Protein AF-A9D8S1-F1 (afdb_monomer_lite)

Structure (mmCIF, N/CA/C/O backbone):
data_AF-A9D8S1-F1
#
_entry.id   AF-A9D8S1-F1
#
loop_
_atom_site.group_PDB
_atom_site.id
_atom_site.type_symbol
_atom_site.label_atom_id
_atom_site.label_alt_id
_atom_site.label_comp_id
_atom_site.label_asym_id
_atom_site.label_entity_id
_atom_site.label_seq_id
_atom_site.pdbx_PDB_ins_code
_atom_site.Cartn_x
_atom_site.Cartn_y
_atom_site.Cartn_z
_atom_site.occupancy
_atom_site.B_iso_or_equiv
_atom_site.auth_seq_id
_atom_site.auth_comp_id
_atom_site.auth_asym_id
_atom_site.auth_atom_id
_atom_site.pdbx_PDB_model_num
ATOM 1 N N . MET A 1 1 ? 9.905 9.016 24.270 1.00 42.62 1 MET A N 1
ATOM 2 C CA . MET A 1 1 ? 9.163 9.688 23.177 1.00 42.62 1 MET A CA 1
ATOM 3 C C . MET A 1 1 ? 7.845 8.958 22.906 1.00 42.62 1 MET A C 1
ATOM 5 O O . MET A 1 1 ? 7.748 8.172 21.973 1.00 42.62 1 MET A O 1
ATOM 9 N N . GLY A 1 2 ? 6.831 9.186 23.748 1.00 51.47 2 GLY A N 1
ATOM 10 C CA . GLY A 1 2 ? 5.463 8.665 23.582 1.00 51.47 2 GLY A CA 1
ATOM 11 C C . GLY A 1 2 ? 4.657 9.503 22.584 1.00 51.47 2 GLY A C 1
ATOM 12 O O . GLY A 1 2 ? 3.694 10.157 22.959 1.00 51.47 2 GLY A O 1
ATOM 13 N N . CYS A 1 3 ? 5.123 9.553 21.334 1.00 66.94 3 CYS A N 1
ATOM 14 C CA . CYS A 1 3 ? 4.887 10.683 20.432 1.00 66.94 3 CYS A CA 1
ATOM 15 C C . CYS A 1 3 ? 3.518 10.660 19.718 1.00 66.94 3 CYS A C 1
ATOM 17 O O . CYS A 1 3 ? 2.869 11.689 19.598 1.00 66.94 3 CYS A O 1
ATOM 19 N N . GLN A 1 4 ? 3.021 9.500 19.279 1.00 81.50 4 GLN A N 1
ATOM 20 C CA . GLN A 1 4 ? 1.887 9.466 18.337 1.00 81.50 4 GLN A CA 1
ATOM 21 C C . GLN A 1 4 ? 0.505 9.664 18.988 1.00 81.50 4 GLN A C 1
ATOM 23 O O . GLN A 1 4 ? -0.336 10.365 18.428 1.00 81.50 4 GLN A O 1
ATOM 28 N N . LYS A 1 5 ? 0.269 9.112 20.189 1.00 84.69 5 LYS A N 1
ATOM 29 C CA . LYS A 1 5 ? -1.032 9.231 20.880 1.00 84.69 5 LYS A CA 1
ATOM 30 C C . LYS A 1 5 ? -1.336 10.672 21.303 1.00 84.69 5 LYS A C 1
ATOM 32 O O . LYS A 1 5 ? -2.473 11.118 21.180 1.00 84.69 5 LYS A O 1
ATOM 37 N N . GLU A 1 6 ? -0.330 11.404 21.781 1.00 87.88 6 GLU A N 1
ATOM 38 C CA . GLU A 1 6 ? -0.494 12.818 22.141 1.00 87.88 6 GLU A CA 1
ATOM 39 C C . GLU A 1 6 ? -0.649 13.703 20.896 1.00 87.88 6 GLU A C 1
ATOM 41 O O . GLU A 1 6 ? -1.495 14.595 20.891 1.00 87.88 6 GLU A O 1
ATOM 46 N N . ILE A 1 7 ? 0.065 13.401 19.803 1.00 89.00 7 ILE A N 1
ATOM 47 C CA . ILE A 1 7 ? -0.145 14.066 18.506 1.00 89.00 7 ILE A CA 1
ATOM 48 C C . ILE A 1 7 ? -1.593 13.887 18.032 1.00 89.00 7 ILE A C 1
ATOM 50 O O . ILE A 1 7 ? -2.236 14.870 17.674 1.00 89.00 7 ILE A O 1
ATOM 54 N N . ALA A 1 8 ? -2.145 12.670 18.100 1.00 90.06 8 ALA A N 1
ATOM 55 C CA . ALA A 1 8 ? -3.538 12.416 17.726 1.00 90.06 8 ALA A CA 1
ATOM 56 C C . ALA A 1 8 ? -4.525 13.285 18.531 1.00 90.06 8 ALA A C 1
ATOM 58 O O . ALA A 1 8 ? -5.443 13.872 17.959 1.00 90.06 8 ALA A O 1
ATOM 59 N N . LYS A 1 9 ? -4.309 13.442 19.847 1.00 91.69 9 LYS A N 1
ATOM 60 C CA . LYS A 1 9 ? -5.138 14.328 20.686 1.00 91.69 9 LYS A CA 1
ATOM 61 C C . LYS A 1 9 ? -5.058 15.788 20.242 1.00 91.69 9 LYS A C 1
ATOM 63 O O . LYS A 1 9 ? -6.086 16.460 20.205 1.00 91.69 9 LYS A O 1
ATOM 68 N N . LEU A 1 10 ? -3.861 16.282 19.922 1.00 93.62 10 LEU A N 1
ATOM 69 C CA . LEU A 1 10 ? -3.663 17.662 19.469 1.00 93.62 10 LEU A CA 1
ATOM 70 C C . LEU A 1 10 ? -4.351 17.931 18.126 1.00 93.62 10 LEU A C 1
ATOM 72 O O . LEU A 1 10 ? -4.957 18.989 17.971 1.00 93.62 10 LEU A O 1
ATOM 76 N N . ILE A 1 11 ? -4.298 16.979 17.191 1.00 94.31 11 ILE A N 1
ATOM 77 C CA . ILE A 1 11 ? -4.956 17.092 15.880 1.00 94.31 11 ILE A CA 1
ATOM 78 C C . ILE A 1 11 ? -6.481 17.145 16.050 1.00 94.31 11 ILE A C 1
ATOM 80 O O . ILE A 1 11 ? -7.130 18.062 15.547 1.00 94.31 11 ILE A O 1
ATOM 84 N N . VAL A 1 12 ? -7.050 16.237 16.852 1.00 93.12 12 VAL A N 1
ATOM 85 C CA . VAL A 1 12 ? -8.498 16.223 17.122 1.00 93.12 12 VAL A CA 1
ATOM 86 C C . VAL A 1 12 ? -8.942 17.479 17.878 1.00 93.12 12 VAL A C 1
ATOM 88 O O . VAL A 1 12 ? -10.004 18.026 17.587 1.00 93.12 12 VAL A O 1
ATOM 91 N N . LYS A 1 13 ? -8.125 17.998 18.808 1.00 94.81 13 LYS A N 1
ATOM 92 C CA . LYS A 1 13 ? -8.397 19.274 19.499 1.00 94.81 13 LYS A CA 1
ATOM 93 C C . LYS A 1 13 ? -8.497 20.445 18.515 1.00 94.81 13 LYS A C 1
ATOM 95 O O . LYS A 1 13 ? -9.286 21.359 18.740 1.00 94.81 13 LYS A O 1
ATOM 100 N N . GLN A 1 14 ? -7.739 20.397 17.423 1.00 95.56 14 GLN A N 1
ATOM 101 C CA . GLN A 1 14 ? -7.804 21.363 16.323 1.00 95.56 14 GLN A CA 1
ATOM 102 C C . GLN A 1 14 ? -8.908 21.046 15.298 1.00 95.56 14 GLN A C 1
ATOM 104 O O . GLN A 1 14 ? -8.972 21.695 14.260 1.00 95.56 14 GLN A O 1
ATOM 109 N N . LYS A 1 15 ? -9.806 20.092 15.595 1.00 93.31 15 LYS A N 1
ATOM 110 C CA . LYS A 1 15 ? -10.915 19.652 14.731 1.00 93.31 15 LYS A CA 1
ATOM 111 C C . LYS A 1 15 ? -10.465 19.116 13.364 1.00 93.31 15 LYS A C 1
ATOM 113 O O . LYS A 1 15 ? -11.198 19.245 12.389 1.00 93.31 15 LYS A O 1
ATOM 118 N N . ALA A 1 16 ? -9.282 18.510 13.299 1.00 93.25 16 ALA A N 1
ATOM 119 C CA . ALA A 1 16 ? -8.768 17.855 12.101 1.00 93.25 16 ALA A CA 1
ATOM 120 C C . ALA A 1 16 ? -8.774 16.322 12.244 1.00 93.25 16 ALA A C 1
ATOM 122 O O . ALA A 1 16 ? -8.773 15.784 13.357 1.00 93.25 16 ALA A O 1
ATOM 123 N N . ASP A 1 17 ? -8.756 15.625 11.108 1.00 93.50 17 ASP A N 1
ATOM 124 C CA . ASP A 1 17 ? -8.570 14.175 11.027 1.00 93.50 17 ASP A CA 1
ATOM 125 C C . ASP A 1 17 ? -7.080 13.812 10.915 1.00 93.50 17 ASP A C 1
ATOM 127 O O . ASP A 1 17 ? -6.243 14.631 10.526 1.00 93.50 17 ASP A O 1
ATOM 131 N N . TYR A 1 18 ? -6.729 12.570 11.258 1.00 92.94 18 TYR A N 1
ATOM 132 C CA . TYR A 1 18 ? -5.354 12.079 11.176 1.00 92.94 18 TYR A CA 1
ATOM 133 C C . TYR A 1 18 ? -5.265 10.682 10.566 1.00 92.94 18 TYR A C 1
ATOM 135 O O . TYR A 1 18 ? -6.134 9.836 10.763 1.00 92.94 18 TYR A O 1
ATOM 143 N N . ILE A 1 19 ? -4.135 10.423 9.907 1.00 91.38 19 ILE A N 1
ATOM 144 C CA . ILE A 1 19 ? -3.668 9.084 9.548 1.00 91.38 19 ILE A CA 1
ATOM 145 C C . ILE A 1 19 ? -2.241 8.967 10.080 1.00 91.38 19 ILE A C 1
ATOM 147 O O . ILE A 1 19 ? -1.367 9.751 9.713 1.00 91.38 19 ILE A O 1
ATOM 151 N N . LEU A 1 20 ? -2.005 8.016 10.984 1.00 89.25 20 LEU A N 1
ATOM 152 C CA . LEU A 1 20 ? -0.710 7.830 11.638 1.00 89.25 20 LEU A CA 1
ATOM 153 C C . LEU A 1 20 ? -0.192 6.417 11.382 1.00 89.25 20 LEU A C 1
ATOM 155 O O . LEU A 1 20 ? -0.845 5.432 11.717 1.00 89.25 20 LEU A O 1
ATOM 159 N N . ALA A 1 21 ? 1.006 6.325 10.806 1.00 87.56 21 ALA A N 1
ATOM 160 C CA . ALA A 1 21 ? 1.668 5.050 10.574 1.00 87.56 21 ALA A CA 1
ATOM 161 C C . ALA A 1 21 ? 2.238 4.485 11.883 1.00 87.56 21 ALA A C 1
ATOM 163 O O . ALA A 1 21 ? 3.003 5.152 12.588 1.00 87.56 21 ALA A O 1
ATOM 164 N N . LEU A 1 22 ? 1.918 3.226 12.179 1.00 79.06 22 LEU A N 1
ATOM 165 C CA . LEU A 1 22 ? 2.486 2.497 13.308 1.00 79.06 22 LEU A CA 1
ATOM 166 C C . LEU A 1 22 ? 3.869 1.971 12.917 1.00 79.06 22 LEU A C 1
ATOM 168 O O . LEU A 1 22 ? 3.993 0.987 12.195 1.00 79.06 22 LEU A O 1
ATOM 172 N N . LYS A 1 23 ? 4.928 2.652 13.366 1.00 70.56 23 LYS A N 1
ATOM 173 C CA . LYS A 1 23 ? 6.314 2.267 13.069 1.00 70.56 23 LYS A CA 1
ATOM 174 C C . LYS A 1 23 ? 6.978 1.638 14.295 1.00 70.56 23 LYS A C 1
ATOM 176 O O . LYS A 1 23 ? 7.255 2.327 15.271 1.00 70.56 23 LYS A O 1
ATOM 181 N N . GLY A 1 24 ? 7.251 0.336 14.217 1.00 62.31 24 GLY A N 1
ATOM 182 C CA . GLY A 1 24 ? 8.396 -0.361 14.828 1.00 62.31 24 GLY A CA 1
ATOM 183 C C . GLY A 1 24 ? 8.627 -0.353 16.347 1.00 62.31 24 GLY A C 1
ATOM 184 O O . GLY A 1 24 ? 9.547 -1.035 16.771 1.00 62.31 24 GLY A O 1
ATOM 185 N N . HIS A 1 25 ? 7.859 0.351 17.183 1.00 55.97 25 HIS A N 1
ATOM 186 C CA . HIS A 1 25 ? 8.089 0.395 18.646 1.00 55.97 25 HIS A CA 1
ATOM 187 C C . HIS A 1 25 ? 6.799 0.294 19.496 1.00 55.97 25 HIS A C 1
ATOM 189 O O . HIS A 1 25 ? 6.830 0.499 20.709 1.00 55.97 25 HIS A O 1
ATOM 195 N N . HIS A 1 26 ? 5.658 -0.055 18.886 1.00 57.31 26 HIS A N 1
ATOM 196 C CA . HIS A 1 26 ? 4.358 -0.235 19.555 1.00 57.31 26 HIS A CA 1
ATOM 197 C C . HIS A 1 26 ? 3.857 -1.684 19.434 1.00 57.31 26 HIS A C 1
ATOM 199 O O . HIS A 1 26 ? 2.768 -1.925 18.918 1.00 57.31 26 HIS A O 1
ATOM 205 N N . SER A 1 27 ? 4.651 -2.642 19.923 1.00 64.25 27 SER A N 1
ATOM 206 C CA . SER A 1 27 ? 4.395 -4.085 19.760 1.00 64.25 27 SER A CA 1
ATOM 207 C C . SER A 1 27 ? 2.991 -4.520 20.200 1.00 64.25 27 SER A C 1
ATOM 209 O O . SER A 1 27 ? 2.355 -5.306 19.508 1.00 64.25 27 SER A O 1
ATOM 211 N N . GLY A 1 28 ? 2.466 -3.967 21.299 1.00 77.38 28 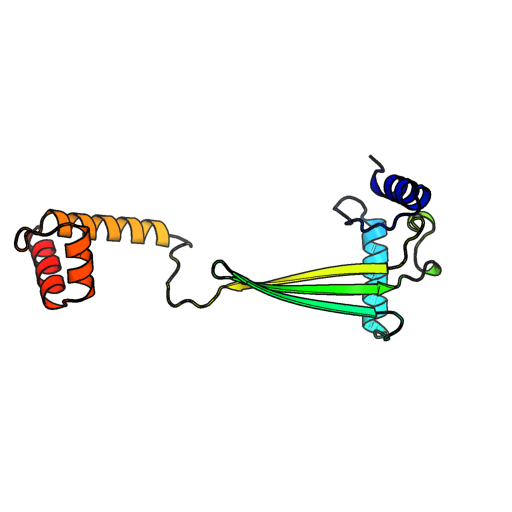GLY A N 1
ATOM 212 C CA . GLY A 1 28 ? 1.136 -4.340 21.800 1.00 77.38 28 GLY A CA 1
ATOM 213 C C . GLY A 1 28 ? -0.041 -3.809 20.968 1.00 77.38 28 GLY A C 1
ATOM 214 O O . GLY A 1 28 ? -0.942 -4.574 20.649 1.00 77.38 28 GLY A O 1
ATOM 215 N N . LEU A 1 29 ? -0.022 -2.530 20.558 1.00 82.69 29 LEU A N 1
ATOM 216 C CA . LEU A 1 29 ? -1.092 -1.969 19.713 1.00 82.69 29 LEU A CA 1
ATOM 217 C C . LEU A 1 29 ? -1.096 -2.647 18.343 1.00 82.69 29 LEU A C 1
ATOM 219 O O . LEU A 1 29 ? -2.150 -3.006 17.839 1.00 82.69 29 LEU A O 1
A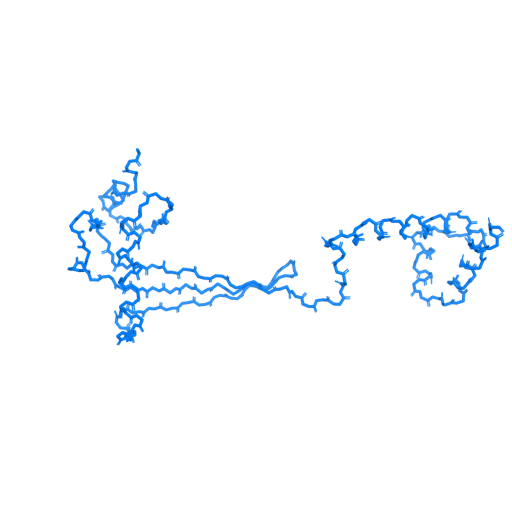TOM 223 N N . GLN A 1 30 ? 0.088 -2.828 17.755 1.00 83.62 30 GLN A N 1
ATOM 224 C CA . GLN A 1 30 ? 0.214 -3.512 16.476 1.00 83.62 30 GLN A CA 1
ATOM 225 C C . GLN A 1 30 ? -0.359 -4.932 16.557 1.00 83.62 30 GLN A C 1
ATOM 227 O O . GLN A 1 30 ? -1.179 -5.285 15.717 1.00 83.62 30 GLN A O 1
ATOM 232 N N . GLY A 1 31 ? -0.006 -5.699 17.594 1.00 86.06 31 GLY A N 1
ATOM 233 C CA . GLY A 1 31 ? -0.529 -7.051 17.787 1.00 86.06 31 GLY A CA 1
ATOM 234 C C . GLY A 1 31 ? -2.053 -7.100 17.943 1.00 86.06 31 GLY A C 1
ATOM 235 O O . GLY A 1 31 ? -2.697 -7.949 17.335 1.00 86.06 31 GLY A O 1
ATOM 236 N N . GLU A 1 32 ? -2.659 -6.174 18.694 1.00 87.88 32 GLU A N 1
ATOM 237 C CA . GLU A 1 32 ? -4.124 -6.121 18.836 1.00 87.88 32 GLU A CA 1
ATOM 238 C C . GLU A 1 32 ? -4.837 -5.768 17.524 1.00 87.88 32 GLU A C 1
ATOM 240 O O . GLU A 1 32 ? -5.878 -6.354 17.213 1.00 87.88 32 GLU A O 1
ATOM 245 N N . LEU A 1 33 ? -4.279 -4.832 16.749 1.00 88.31 33 LEU A N 1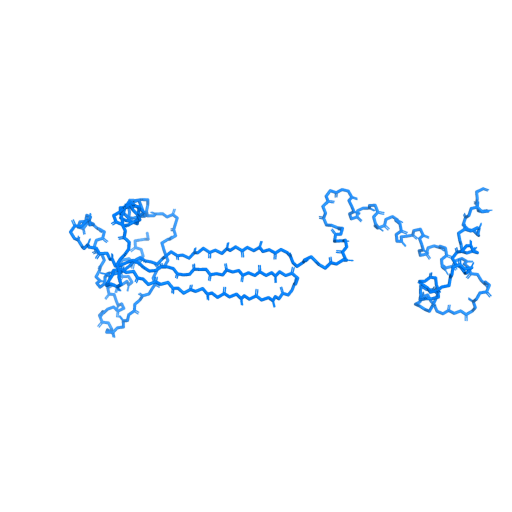
ATOM 246 C CA . LEU A 1 33 ? -4.829 -4.435 15.452 1.00 88.31 33 LEU A CA 1
ATOM 247 C C . LEU A 1 33 ? -4.644 -5.538 14.399 1.00 88.31 33 LEU A C 1
ATOM 249 O O . LEU A 1 33 ? -5.557 -5.781 13.613 1.00 88.31 33 LEU A O 1
ATOM 253 N N . GLU A 1 34 ? -3.513 -6.248 14.403 1.00 88.69 34 GLU A N 1
ATOM 254 C CA . GLU A 1 34 ? -3.302 -7.439 13.570 1.00 88.69 34 GLU A CA 1
ATOM 255 C C . GLU A 1 34 ? -4.274 -8.562 13.956 1.00 88.69 34 GLU A C 1
ATOM 257 O O . GLU A 1 34 ? -4.898 -9.169 13.086 1.00 88.69 34 GLU A O 1
ATOM 262 N N . ALA A 1 35 ? -4.482 -8.803 15.253 1.00 90.00 35 ALA A N 1
ATOM 263 C CA . ALA A 1 35 ? -5.451 -9.787 15.727 1.00 90.00 35 ALA A CA 1
ATOM 264 C C . ALA A 1 35 ? -6.890 -9.423 15.324 1.00 90.00 35 ALA A C 1
ATOM 266 O O . ALA A 1 35 ? -7.640 -10.302 14.890 1.00 90.00 35 ALA A O 1
ATOM 267 N N . TRP A 1 36 ? -7.261 -8.139 15.414 1.00 90.12 36 TRP A N 1
ATOM 268 C CA . TRP A 1 36 ? -8.544 -7.635 14.916 1.00 90.12 36 TRP A CA 1
ATOM 269 C C . TRP A 1 36 ? -8.688 -7.874 13.415 1.00 90.12 36 TRP A C 1
ATOM 271 O O . TRP A 1 36 ? -9.684 -8.438 12.973 1.00 90.12 36 TRP A O 1
ATOM 281 N N . TRP A 1 37 ? -7.660 -7.526 12.639 1.00 90.75 37 TRP A N 1
ATOM 282 C CA . TRP A 1 37 ? -7.639 -7.748 11.197 1.00 90.75 37 TRP A CA 1
ATOM 283 C C . TRP A 1 37 ? -7.867 -9.219 10.845 1.00 90.75 37 TRP A C 1
ATOM 285 O O . TRP A 1 37 ? -8.722 -9.544 10.025 1.00 90.75 37 TRP A O 1
ATOM 295 N N . HIS A 1 38 ? -7.136 -10.124 11.498 1.00 91.12 38 HIS A N 1
ATOM 296 C CA . HIS A 1 38 ? -7.289 -11.560 11.289 1.00 91.12 38 HIS A CA 1
ATOM 297 C C . HIS A 1 38 ? -8.669 -12.072 11.702 1.00 91.12 38 HIS A C 1
ATOM 299 O O . HIS A 1 38 ? -9.187 -12.986 11.066 1.00 91.12 38 HIS A O 1
ATOM 305 N N . LYS A 1 39 ? -9.274 -11.503 12.750 1.00 90.19 39 LYS A N 1
ATOM 306 C CA . LYS A 1 39 ? -10.650 -11.819 13.137 1.00 90.19 39 LYS A CA 1
ATOM 307 C C . LYS A 1 39 ? -11.633 -11.411 12.038 1.00 90.19 39 LYS A C 1
ATOM 309 O O . LYS A 1 39 ? -12.373 -12.273 11.576 1.00 90.19 39 LYS A O 1
ATOM 314 N N . CYS A 1 40 ? -11.581 -10.164 11.567 1.00 89.12 40 CYS A N 1
ATOM 315 C CA . CYS A 1 40 ? -12.432 -9.688 10.472 1.00 89.12 40 CYS A CA 1
ATOM 316 C C . CYS A 1 40 ? -12.238 -10.517 9.198 1.00 89.12 40 CYS A C 1
ATOM 318 O O . CYS A 1 40 ? -13.204 -10.875 8.538 1.00 89.12 40 CYS A O 1
ATOM 320 N N . GLN A 1 41 ? -11.000 -10.905 8.892 1.00 89.25 41 GLN A N 1
ATOM 321 C CA . GLN A 1 41 ? -10.714 -11.756 7.742 1.00 89.25 41 GLN A CA 1
ATOM 322 C C . GLN A 1 41 ? -11.341 -13.157 7.863 1.00 89.25 41 GLN A C 1
ATOM 324 O O . GLN A 1 41 ? -11.740 -13.726 6.852 1.00 89.25 41 GLN A O 1
ATOM 329 N N . ARG A 1 42 ? -11.427 -13.724 9.076 1.00 88.88 42 ARG A N 1
ATOM 330 C CA . ARG A 1 42 ? -12.073 -15.028 9.317 1.00 88.88 42 ARG A CA 1
ATOM 331 C C . ARG A 1 42 ? -13.596 -14.946 9.314 1.00 88.88 42 ARG A C 1
ATOM 333 O O . ARG A 1 42 ? -14.240 -15.851 8.803 1.00 88.88 42 ARG A O 1
ATOM 340 N N . GLU A 1 43 ? -14.150 -13.906 9.928 1.00 88.12 43 GLU A N 1
ATOM 341 C CA . GLU A 1 43 ? -15.602 -13.703 10.047 1.00 88.12 43 GLU A CA 1
ATOM 342 C C . GLU A 1 43 ? -16.226 -13.176 8.747 1.00 88.12 43 GLU A C 1
ATOM 344 O O . GLU A 1 43 ? -17.430 -13.306 8.544 1.00 88.12 43 GLU A O 1
ATOM 349 N N . GLY A 1 44 ? -15.397 -12.641 7.851 1.00 86.56 44 GLY A N 1
ATOM 350 C CA . GLY A 1 44 ? -15.814 -12.036 6.598 1.00 86.56 44 GLY A CA 1
ATOM 351 C C . GLY A 1 44 ? -15.920 -10.516 6.706 1.00 86.56 44 GLY A C 1
ATOM 352 O O . GLY A 1 44 ? -16.260 -9.943 7.745 1.00 86.56 44 GLY A O 1
ATOM 353 N N . PHE A 1 45 ? -15.618 -9.854 5.594 1.00 87.62 45 PHE A N 1
ATOM 354 C CA . PHE A 1 45 ? -15.793 -8.416 5.447 1.00 87.62 45 PHE A CA 1
ATOM 355 C C . PHE A 1 45 ? -17.224 -8.100 5.002 1.00 87.62 45 PHE A C 1
ATOM 357 O O . PHE A 1 45 ? -17.800 -8.816 4.182 1.00 87.62 45 PHE A O 1
ATOM 364 N N . THR A 1 46 ? -17.793 -7.024 5.538 1.00 85.88 46 THR A N 1
ATOM 365 C CA . THR A 1 46 ? -19.101 -6.485 5.150 1.00 85.88 46 THR A CA 1
ATOM 366 C C . THR A 1 46 ? -18.917 -5.093 4.553 1.00 85.88 46 THR A C 1
ATOM 368 O O . THR A 1 46 ? -17.947 -4.405 4.868 1.00 85.88 46 THR A O 1
ATOM 371 N N . ALA A 1 47 ? -19.860 -4.648 3.718 1.00 82.94 47 ALA A N 1
ATOM 372 C CA . ALA A 1 47 ? -19.808 -3.313 3.109 1.00 82.94 47 ALA A CA 1
ATOM 373 C C . ALA A 1 47 ? -19.756 -2.175 4.150 1.00 82.94 47 ALA A C 1
ATOM 375 O O . ALA A 1 47 ? -19.220 -1.107 3.878 1.00 82.94 47 ALA A O 1
ATOM 376 N N . ASP A 1 48 ? -20.265 -2.422 5.359 1.00 85.12 48 ASP A N 1
ATOM 377 C CA . ASP A 1 48 ? -20.267 -1.439 6.443 1.00 85.12 48 ASP A CA 1
ATOM 378 C C . ASP A 1 48 ? -18.954 -1.408 7.239 1.00 85.12 48 ASP A C 1
ATOM 380 O O . ASP A 1 48 ? -18.714 -0.458 7.982 1.00 85.12 48 ASP A O 1
ATOM 384 N N . ASN A 1 49 ? -18.117 -2.450 7.145 1.00 87.88 49 ASN A N 1
ATOM 385 C CA . ASN A 1 49 ? -16.919 -2.597 7.977 1.00 87.88 49 ASN A CA 1
ATOM 386 C C . ASN A 1 49 ? -15.599 -2.553 7.198 1.00 87.88 49 ASN A C 1
ATOM 388 O O . ASN A 1 49 ? -14.547 -2.413 7.831 1.00 87.88 49 ASN A O 1
ATOM 392 N N . PHE A 1 50 ? -15.649 -2.651 5.869 1.00 93.19 50 PHE A N 1
ATOM 393 C CA . PHE A 1 50 ? -14.486 -2.811 5.011 1.00 93.19 50 PHE A CA 1
ATOM 394 C C . PHE A 1 50 ? -14.592 -1.971 3.743 1.00 93.19 50 PHE A C 1
ATOM 396 O O . PHE A 1 50 ? -15.659 -1.868 3.146 1.00 93.19 50 PHE A O 1
ATOM 403 N N . ASP A 1 51 ? -13.459 -1.422 3.319 1.00 94.12 51 ASP A N 1
ATOM 404 C CA . ASP A 1 51 ? -13.314 -0.764 2.024 1.00 94.12 51 ASP A CA 1
ATOM 405 C C . ASP A 1 51 ? -11.940 -1.093 1.431 1.00 94.12 51 ASP A C 1
ATOM 407 O O . ASP A 1 51 ? -10.968 -1.301 2.168 1.00 94.12 51 ASP A O 1
ATOM 411 N N . GLU A 1 52 ? -11.835 -1.142 0.106 1.00 94.31 52 GLU A N 1
ATOM 412 C CA . GLU A 1 52 ? -10.561 -1.363 -0.566 1.00 94.31 52 GLU A CA 1
ATOM 413 C C . GLU A 1 52 ? -10.382 -0.521 -1.823 1.00 94.31 52 GLU A C 1
ATOM 415 O O . GLU A 1 52 ? -11.293 -0.287 -2.612 1.00 94.31 52 GLU A O 1
ATOM 420 N N . HIS A 1 53 ? -9.140 -0.100 -2.034 1.00 94.75 53 HIS A N 1
ATOM 421 C CA . HIS A 1 53 ? -8.738 0.646 -3.207 1.00 94.75 53 HIS A CA 1
ATOM 422 C C . HIS A 1 53 ? -7.420 0.109 -3.753 1.00 94.75 53 HIS A C 1
ATOM 424 O O . HIS A 1 53 ? -6.437 -0.039 -3.023 1.00 94.75 53 HIS A O 1
ATOM 430 N N . THR A 1 54 ? -7.386 -0.147 -5.058 1.00 94.00 54 THR A N 1
ATOM 431 C CA . THR A 1 54 ? -6.195 -0.638 -5.752 1.00 94.00 54 THR A CA 1
ATOM 432 C C . THR A 1 54 ? -5.747 0.370 -6.796 1.00 94.00 54 THR A C 1
ATOM 434 O O . THR A 1 54 ? -6.530 0.796 -7.640 1.00 94.00 54 THR A O 1
ATOM 437 N N . THR A 1 55 ? -4.462 0.712 -6.764 1.00 93.12 55 THR A N 1
ATOM 438 C CA . THR A 1 55 ? -3.808 1.535 -7.785 1.00 93.12 55 THR A CA 1
ATOM 439 C C . THR A 1 55 ? -2.719 0.730 -8.475 1.00 93.12 55 THR A C 1
ATOM 441 O O . THR A 1 55 ? -1.990 -0.024 -7.829 1.00 93.12 55 THR A O 1
ATOM 444 N N . ILE A 1 56 ? -2.613 0.888 -9.792 1.00 90.06 56 ILE A N 1
ATOM 445 C CA . ILE A 1 56 ? -1.587 0.247 -10.613 1.00 90.06 56 ILE A CA 1
ATOM 446 C C . ILE A 1 56 ? -0.802 1.359 -11.300 1.00 90.06 56 ILE A C 1
ATOM 448 O O . ILE A 1 56 ? -1.358 2.120 -12.089 1.00 90.06 56 ILE A O 1
ATOM 452 N N . ASP A 1 57 ? 0.486 1.452 -10.990 1.00 87.62 57 ASP A N 1
ATOM 453 C CA . ASP A 1 57 ? 1.416 2.400 -11.599 1.00 87.62 57 ASP A CA 1
ATOM 454 C C . ASP A 1 57 ? 2.449 1.632 -12.429 1.00 87.62 57 ASP A C 1
ATOM 456 O O . ASP A 1 57 ? 2.957 0.583 -12.025 1.00 87.62 57 ASP A O 1
ATOM 460 N N . SER A 1 58 ? 2.767 2.141 -13.616 1.00 82.50 58 SER A N 1
ATOM 461 C CA . SER A 1 58 ? 3.762 1.549 -14.498 1.00 82.50 58 SER A CA 1
ATOM 462 C C . SER A 1 58 ? 4.794 2.607 -14.896 1.00 82.50 58 SER A C 1
ATOM 464 O O . SER A 1 58 ? 4.515 3.530 -15.656 1.00 82.50 58 SER A O 1
ATOM 466 N N . GLY A 1 59 ? 6.036 2.438 -14.445 1.00 78.19 59 GLY A N 1
ATOM 467 C CA . GLY A 1 59 ? 7.094 3.430 -14.640 1.00 78.19 59 GLY A CA 1
ATOM 468 C C . GLY A 1 59 ? 8.485 2.855 -14.391 1.00 78.19 59 GLY A C 1
ATOM 469 O O . GLY A 1 59 ? 8.647 1.881 -13.662 1.00 78.19 59 GLY A O 1
ATOM 470 N N . HIS A 1 60 ? 9.511 3.423 -15.035 1.00 76.38 60 HIS A N 1
ATOM 471 C CA . HIS A 1 60 ? 10.928 3.085 -14.797 1.00 76.38 60 HIS A CA 1
ATOM 472 C C . HIS A 1 60 ? 11.289 1.581 -14.917 1.00 76.38 60 HIS A C 1
ATOM 474 O O . HIS A 1 60 ? 12.243 1.089 -14.306 1.00 76.38 60 HIS A O 1
ATOM 480 N N . GLY A 1 61 ? 10.542 0.826 -15.728 1.00 70.62 61 GLY A N 1
ATOM 481 C CA . GLY A 1 61 ? 10.731 -0.620 -15.891 1.00 70.62 61 GLY A CA 1
ATOM 482 C C . GLY A 1 61 ? 10.134 -1.469 -14.764 1.00 70.62 61 GLY A C 1
ATOM 483 O O . GLY A 1 61 ? 10.529 -2.619 -14.612 1.00 70.62 61 GLY A O 1
ATOM 484 N N . ARG A 1 62 ? 9.211 -0.924 -13.968 1.00 80.75 62 ARG A N 1
ATOM 485 C CA . ARG A 1 62 ? 8.455 -1.644 -12.935 1.00 80.75 62 ARG A CA 1
ATOM 486 C C . ARG A 1 62 ? 6.954 -1.417 -13.138 1.00 80.75 62 ARG A C 1
ATOM 488 O O . ARG A 1 62 ? 6.549 -0.404 -13.712 1.00 80.75 62 ARG A O 1
ATOM 495 N N . ILE A 1 63 ? 6.156 -2.385 -12.710 1.00 85.56 63 ILE A N 1
ATOM 496 C CA . ILE A 1 63 ? 4.710 -2.288 -12.520 1.00 85.56 63 ILE A CA 1
ATOM 497 C C . ILE A 1 63 ? 4.490 -2.480 -11.024 1.00 85.56 63 ILE A C 1
ATOM 499 O O . ILE A 1 63 ? 4.863 -3.518 -10.479 1.00 85.56 63 ILE A O 1
ATOM 503 N N . GLU A 1 64 ? 3.951 -1.469 -10.360 1.00 89.50 64 GLU A N 1
ATOM 504 C CA . GLU A 1 64 ? 3.634 -1.505 -8.939 1.00 89.50 64 GLU A CA 1
ATOM 505 C C . GLU A 1 64 ? 2.118 -1.512 -8.761 1.00 89.50 64 GLU A C 1
ATOM 507 O O . GLU A 1 64 ? 1.426 -0.618 -9.240 1.00 89.50 64 GLU A O 1
ATOM 512 N N . THR A 1 65 ? 1.612 -2.522 -8.060 1.00 92.19 65 THR A N 1
ATOM 513 C CA . THR A 1 65 ? 0.211 -2.609 -7.645 1.00 92.19 65 THR A CA 1
ATOM 514 C C . THR A 1 65 ? 0.144 -2.322 -6.152 1.00 92.19 65 THR A C 1
ATOM 516 O O . THR A 1 65 ? 0.606 -3.132 -5.348 1.00 92.19 65 THR A O 1
ATOM 519 N N . ARG A 1 66 ? -0.410 -1.168 -5.766 1.00 94.25 66 ARG A N 1
ATOM 520 C CA . ARG A 1 66 ? -0.643 -0.813 -4.359 1.00 94.25 66 ARG A CA 1
ATOM 521 C C . ARG A 1 66 ? -2.100 -1.059 -4.013 1.00 94.25 66 ARG A C 1
ATOM 523 O O . ARG A 1 66 ? -2.987 -0.454 -4.612 1.00 94.25 66 ARG A O 1
ATOM 530 N N . ARG A 1 67 ? -2.331 -1.921 -3.028 1.00 94.75 67 ARG A N 1
ATOM 531 C CA . ARG A 1 67 ? -3.649 -2.220 -2.464 1.00 94.75 67 ARG A CA 1
ATOM 532 C C . ARG A 1 67 ? -3.743 -1.587 -1.083 1.00 94.75 67 ARG A C 1
ATOM 534 O O . ARG A 1 67 ? -2.927 -1.887 -0.212 1.00 94.75 67 ARG A O 1
ATOM 541 N N . CYS A 1 68 ? -4.715 -0.705 -0.909 1.00 94.81 68 CYS A N 1
ATOM 542 C CA . CYS A 1 68 ? -5.065 -0.062 0.347 1.00 94.81 68 CYS A CA 1
ATOM 543 C C . CYS A 1 68 ? -6.380 -0.667 0.825 1.00 94.81 68 CYS A C 1
ATOM 545 O O . CYS A 1 68 ? -7.387 -0.556 0.137 1.00 94.81 68 CYS A O 1
ATOM 547 N N . GLN A 1 69 ? -6.370 -1.305 1.987 1.00 94.38 69 GLN A N 1
ATOM 548 C CA . GLN A 1 69 ? -7.541 -1.953 2.562 1.00 94.38 69 GLN A CA 1
ATOM 549 C C . GLN A 1 69 ? -7.827 -1.335 3.926 1.00 94.38 69 GLN A C 1
ATOM 551 O O . GLN A 1 69 ? -6.922 -1.215 4.754 1.00 94.38 69 GLN A O 1
ATOM 556 N N . GLN A 1 70 ? -9.070 -0.945 4.167 1.00 94.62 70 GLN A N 1
ATOM 557 C CA . GLN A 1 70 ? -9.530 -0.338 5.406 1.00 94.62 70 GLN A CA 1
ATOM 558 C C . GLN A 1 70 ? -10.473 -1.291 6.134 1.00 94.62 70 GLN A C 1
ATOM 560 O O . GLN A 1 70 ? -11.376 -1.851 5.529 1.00 94.62 70 GLN A O 1
ATOM 565 N N . VAL A 1 71 ? -10.307 -1.412 7.451 1.00 94.00 71 VAL A N 1
ATOM 566 C CA . VAL A 1 71 ? -11.236 -2.131 8.334 1.00 94.00 71 VAL A CA 1
ATOM 567 C C . VAL A 1 71 ? -11.625 -1.228 9.499 1.00 94.00 71 VAL A C 1
ATOM 569 O O . VAL A 1 71 ? -10.750 -0.681 10.178 1.00 94.00 71 VAL A O 1
ATOM 572 N N . LEU A 1 72 ? -12.924 -1.068 9.758 1.00 92.06 72 LEU A N 1
ATOM 573 C CA . LEU A 1 72 ? -13.412 -0.372 10.950 1.00 92.06 72 LEU A CA 1
ATOM 574 C C . LEU A 1 72 ? -13.025 -1.136 12.218 1.00 92.06 72 LEU A C 1
ATOM 576 O O . LEU A 1 72 ? -13.092 -2.363 12.283 1.00 92.06 72 LEU A O 1
ATOM 580 N N . VAL A 1 73 ? -12.625 -0.400 13.250 1.00 89.19 73 VAL A N 1
ATOM 581 C CA . VAL A 1 73 ? -12.209 -0.983 14.525 1.00 89.19 73 VAL A CA 1
ATOM 582 C C . VAL A 1 73 ? -13.337 -0.899 15.531 1.00 89.19 73 VAL A C 1
ATOM 584 O O . VAL A 1 73 ? -13.849 0.183 15.824 1.00 89.19 73 VAL A O 1
ATOM 587 N N . ASN A 1 74 ? -13.659 -2.033 16.146 1.00 84.81 74 ASN A N 1
ATOM 588 C CA . ASN A 1 74 ? -14.491 -2.022 17.334 1.00 84.81 74 ASN A CA 1
ATOM 589 C C . ASN A 1 74 ? -13.656 -1.609 18.557 1.00 84.81 74 ASN A C 1
ATOM 591 O O . ASN A 1 74 ? -12.717 -2.300 18.951 1.00 84.81 74 ASN A O 1
ATOM 595 N N . LYS A 1 75 ? -14.021 -0.494 19.199 1.00 79.88 75 LYS A N 1
ATOM 596 C CA . LYS A 1 75 ? -13.339 0.001 20.405 1.00 79.88 75 LYS A CA 1
ATOM 597 C C . LYS A 1 75 ? -13.375 -0.991 21.568 1.00 79.88 75 LYS A C 1
ATOM 599 O O . LYS A 1 75 ? -12.441 -0.983 22.359 1.00 79.88 75 LYS A O 1
ATOM 604 N N . SER A 1 76 ? -14.395 -1.850 21.657 1.00 84.94 76 SER A N 1
ATOM 605 C CA . SER A 1 76 ? -14.491 -2.864 22.716 1.00 84.94 76 SER A CA 1
ATOM 606 C C . SER A 1 76 ? -13.456 -3.983 22.575 1.00 84.94 76 SER A C 1
ATOM 608 O O . SER A 1 76 ? -13.221 -4.709 23.533 1.00 84.94 76 SER A O 1
ATOM 610 N N . TRP A 1 77 ? -12.857 -4.144 21.390 1.00 85.50 77 TRP A N 1
ATOM 611 C CA . TRP A 1 77 ? -11.783 -5.108 21.154 1.00 85.50 77 TRP A CA 1
ATOM 612 C C . TRP A 1 77 ? -10.437 -4.613 21.681 1.00 85.50 77 TRP A C 1
ATOM 614 O O . TRP A 1 77 ? -9.636 -5.400 22.176 1.00 85.50 77 TRP A O 1
ATOM 624 N N . LEU A 1 78 ? -10.187 -3.307 21.564 1.00 84.81 78 LEU A N 1
ATOM 625 C CA . LEU A 1 78 ? -8.916 -2.716 21.956 1.00 84.81 78 LEU A CA 1
ATOM 626 C C . LEU A 1 78 ? -8.850 -2.495 23.459 1.00 84.81 78 LEU A C 1
ATOM 628 O O . LEU A 1 78 ? -9.764 -1.921 24.060 1.00 84.81 78 LEU A O 1
ATOM 632 N N . ASN A 1 79 ? -7.705 -2.827 24.049 1.00 84.31 79 ASN A N 1
ATOM 633 C CA . ASN A 1 79 ? -7.424 -2.464 25.429 1.00 84.31 79 ASN A CA 1
ATOM 634 C C . ASN A 1 79 ? -7.504 -0.932 25.598 1.00 84.31 79 ASN A C 1
ATOM 636 O O . ASN A 1 79 ? -7.064 -0.170 24.733 1.00 84.31 79 ASN A O 1
ATOM 640 N N . ASN A 1 80 ? -8.011 -0.451 26.738 1.00 81.44 80 ASN A N 1
ATOM 641 C CA . ASN A 1 80 ? -8.147 0.981 27.045 1.00 81.44 80 ASN A CA 1
ATOM 642 C C . ASN A 1 80 ? -6.840 1.772 26.841 1.00 81.44 80 ASN A C 1
ATOM 644 O O . ASN A 1 80 ? -6.855 2.947 26.462 1.00 81.44 80 ASN A O 1
ATOM 648 N N . LYS A 1 81 ? -5.680 1.129 27.025 1.00 81.31 81 LYS A N 1
ATOM 649 C CA . LYS A 1 81 ? -4.365 1.730 26.740 1.00 81.31 81 LYS A CA 1
ATOM 650 C C . LYS A 1 81 ? -4.212 2.169 25.273 1.00 81.31 81 LYS A C 1
ATOM 652 O O . LYS A 1 81 ? -3.553 3.179 24.995 1.00 81.31 81 LYS A O 1
ATOM 657 N N . TYR A 1 82 ? -4.839 1.443 24.357 1.00 82.75 82 TYR A N 1
ATOM 658 C CA . TYR A 1 82 ? -4.690 1.517 22.904 1.00 82.75 82 TYR A CA 1
ATOM 659 C C . TYR A 1 82 ? -5.824 2.252 22.189 1.00 82.75 82 TYR A C 1
ATOM 661 O O . TYR A 1 82 ? -5.689 2.581 21.014 1.00 82.75 82 TYR A O 1
ATOM 669 N N . GLN A 1 83 ? -6.886 2.619 22.903 1.00 84.75 83 GLN A N 1
ATOM 670 C CA . GLN A 1 83 ? -7.951 3.468 22.377 1.00 84.75 83 GLN A CA 1
ATOM 671 C C . GLN A 1 83 ? -7.449 4.910 22.207 1.00 84.75 83 GLN A C 1
ATOM 673 O O . GLN A 1 83 ? -7.424 5.715 23.143 1.00 84.75 83 GLN A O 1
ATOM 678 N N . TRP A 1 84 ? -6.963 5.234 21.009 1.00 87.44 84 TRP A N 1
ATOM 679 C CA . TRP A 1 84 ? -6.580 6.602 20.664 1.00 87.44 84 TRP A CA 1
ATOM 680 C C . TRP A 1 84 ? -7.833 7.448 20.439 1.00 87.44 84 TRP A C 1
ATOM 682 O O . TRP A 1 84 ? -8.867 6.959 19.975 1.00 87.44 84 TRP A O 1
ATOM 692 N N . VAL A 1 85 ? -7.746 8.735 20.775 1.00 87.94 85 VAL A N 1
ATOM 693 C CA . VAL A 1 85 ? -8.861 9.666 20.577 1.00 87.94 85 VAL A CA 1
ATOM 694 C C . VAL A 1 85 ? -9.170 9.740 19.085 1.00 87.94 85 VAL A C 1
ATOM 696 O O . VAL A 1 85 ? -8.274 9.969 18.278 1.00 87.94 85 VAL A O 1
ATOM 699 N N . GLY A 1 86 ? -10.428 9.503 18.716 1.00 88.00 86 GLY A N 1
ATOM 700 C CA . GLY A 1 86 ? -10.864 9.536 17.319 1.00 88.00 86 GLY A CA 1
ATOM 701 C C . GLY A 1 86 ? -10.417 8.349 16.458 1.00 88.00 86 GLY A C 1
ATOM 702 O O . GLY A 1 86 ? -10.603 8.415 15.249 1.00 88.00 86 GLY A O 1
ATOM 703 N N . LEU A 1 87 ? -9.866 7.270 17.033 1.00 89.69 87 LEU A N 1
ATOM 704 C CA . LEU A 1 87 ? -9.546 6.061 16.266 1.00 89.69 87 LEU A CA 1
ATOM 705 C C . LEU A 1 87 ? -10.830 5.425 15.711 1.00 89.69 87 LEU A C 1
ATOM 707 O O . LEU A 1 87 ? -11.745 5.110 16.478 1.00 89.69 87 LEU A O 1
ATOM 711 N N . LYS A 1 88 ? -10.877 5.253 14.386 1.00 90.69 88 LYS A N 1
ATOM 712 C CA . LYS A 1 88 ? -12.033 4.713 13.648 1.00 90.69 88 LYS A CA 1
ATOM 713 C C . LYS A 1 88 ? -11.713 3.407 12.924 1.00 90.69 88 LYS A C 1
ATOM 715 O O . LYS A 1 88 ? -12.519 2.483 12.955 1.00 90.69 88 LYS A O 1
ATOM 720 N N . SER A 1 89 ? -10.554 3.326 12.277 1.00 92.38 89 SER A N 1
ATOM 721 C CA . SER A 1 89 ? -10.209 2.222 11.382 1.00 92.38 89 SER A CA 1
ATOM 722 C C . SER A 1 89 ? -8.712 1.911 11.378 1.00 92.38 89 SER A C 1
ATOM 724 O O . SER A 1 89 ? -7.890 2.707 11.838 1.00 92.38 89 SER A O 1
ATOM 726 N N . ILE A 1 90 ? -8.372 0.732 10.860 1.00 92.12 90 ILE A N 1
ATOM 727 C CA . ILE A 1 90 ? -7.014 0.326 10.487 1.00 92.12 90 ILE A CA 1
ATOM 728 C C . ILE A 1 90 ? -6.933 0.331 8.971 1.00 92.12 90 ILE A C 1
ATOM 730 O O . ILE A 1 90 ? -7.849 -0.148 8.305 1.00 92.12 90 ILE A O 1
ATOM 734 N N . ILE A 1 91 ? -5.812 0.815 8.441 1.00 92.88 91 ILE A N 1
ATOM 735 C CA . ILE A 1 91 ? -5.501 0.744 7.016 1.00 92.88 91 ILE A CA 1
ATOM 736 C C . ILE A 1 91 ? -4.278 -0.151 6.836 1.00 92.88 91 ILE A C 1
ATOM 738 O O . ILE A 1 91 ? -3.220 0.104 7.417 1.00 92.88 91 ILE A O 1
ATOM 742 N N . LYS A 1 92 ? -4.419 -1.188 6.014 1.00 91.56 92 LYS A N 1
ATOM 743 C CA . LYS A 1 92 ? -3.327 -2.047 5.566 1.00 91.56 92 LYS A CA 1
ATOM 744 C C . LYS A 1 92 ? -2.981 -1.691 4.128 1.00 91.56 92 LYS A C 1
ATOM 746 O O . LYS A 1 92 ? -3.845 -1.692 3.258 1.00 91.56 92 LYS A O 1
ATOM 751 N N . VAL A 1 93 ? -1.706 -1.403 3.885 1.00 91.56 93 VAL A N 1
ATOM 752 C CA . VAL A 1 93 ? -1.188 -1.125 2.543 1.00 91.56 93 VAL A CA 1
ATOM 753 C C . VAL A 1 93 ? -0.235 -2.242 2.148 1.00 91.56 93 VAL A C 1
ATOM 755 O O . VAL A 1 93 ? 0.754 -2.487 2.838 1.00 91.56 93 VAL A O 1
ATOM 758 N N . THR A 1 94 ? -0.524 -2.918 1.040 1.00 91.00 94 THR A N 1
ATOM 759 C CA . THR A 1 94 ? 0.361 -3.920 0.432 1.00 91.00 94 THR A CA 1
ATOM 760 C C . THR A 1 94 ? 0.781 -3.454 -0.953 1.00 91.00 94 THR A C 1
ATOM 762 O O . THR A 1 94 ? -0.053 -2.969 -1.715 1.00 91.00 94 THR A O 1
ATOM 765 N N . SER A 1 95 ? 2.065 -3.599 -1.279 1.00 90.69 95 SER A N 1
ATOM 766 C CA . SER A 1 95 ? 2.615 -3.252 -2.590 1.00 90.69 95 SER A CA 1
ATOM 767 C C . SER A 1 95 ? 3.249 -4.488 -3.218 1.00 90.69 95 SER A C 1
ATOM 769 O O . SER A 1 95 ? 4.151 -5.083 -2.625 1.00 90.69 95 SER A O 1
ATOM 771 N N . ASP A 1 96 ? 2.774 -4.852 -4.407 1.00 89.06 96 ASP A N 1
ATOM 772 C CA . ASP A 1 96 ? 3.357 -5.896 -5.245 1.00 89.06 96 ASP A CA 1
ATOM 773 C C . ASP A 1 96 ? 4.082 -5.243 -6.418 1.00 89.06 96 ASP A C 1
ATOM 775 O O . ASP A 1 96 ? 3.503 -4.447 -7.163 1.00 89.06 96 ASP A O 1
ATOM 779 N N . VAL A 1 97 ? 5.365 -5.569 -6.587 1.00 86.50 97 VAL A N 1
ATOM 780 C CA . VAL A 1 97 ? 6.206 -4.961 -7.620 1.00 86.50 97 VAL A CA 1
ATOM 781 C C . VAL A 1 97 ? 6.707 -6.015 -8.593 1.00 86.50 97 VAL A C 1
ATOM 783 O O . VAL A 1 97 ? 7.526 -6.863 -8.242 1.00 86.50 97 VAL A O 1
ATOM 786 N N . HIS A 1 98 ? 6.283 -5.891 -9.845 1.00 82.12 98 HIS A N 1
ATOM 787 C CA . HIS A 1 98 ? 6.754 -6.701 -10.960 1.00 82.12 98 HIS A CA 1
ATOM 788 C C . HIS A 1 98 ? 7.734 -5.891 -11.814 1.00 82.12 98 HIS A C 1
ATOM 790 O O . HIS A 1 98 ? 7.547 -4.696 -12.045 1.00 82.12 98 HIS A O 1
ATOM 796 N N . GLU A 1 99 ? 8.814 -6.513 -12.284 1.00 77.31 99 GLU A N 1
ATOM 797 C CA . GLU A 1 99 ? 9.687 -5.885 -13.279 1.00 77.31 99 GLU A CA 1
ATOM 798 C C . GLU A 1 99 ? 9.014 -5.996 -14.653 1.00 77.31 99 GLU A C 1
ATOM 800 O O . GLU A 1 99 ? 8.475 -7.050 -14.993 1.00 77.31 99 GLU A O 1
ATOM 805 N N . LYS A 1 100 ? 9.012 -4.915 -15.444 1.00 69.62 100 LYS A N 1
ATOM 806 C CA . LYS A 1 100 ? 8.558 -4.996 -16.836 1.00 69.62 100 LYS A CA 1
ATOM 807 C C . LYS A 1 100 ? 9.502 -5.969 -17.544 1.00 69.62 100 LYS A C 1
ATOM 809 O O . LYS A 1 100 ? 10.709 -5.725 -17.569 1.00 69.62 100 LYS A O 1
ATOM 814 N N . THR A 1 101 ? 8.973 -7.051 -18.109 1.00 55.22 101 THR A N 1
ATOM 815 C CA . THR A 1 101 ? 9.694 -7.942 -19.027 1.00 55.22 101 THR A CA 1
ATOM 816 C C . THR A 1 101 ? 9.965 -7.182 -20.322 1.00 55.22 101 THR A C 1
ATOM 818 O O . THR A 1 101 ? 9.331 -7.379 -21.350 1.00 55.22 101 THR A O 1
ATOM 821 N N . THR A 1 102 ? 10.891 -6.232 -20.264 1.00 47.50 102 THR A N 1
ATOM 822 C CA . THR A 1 102 ? 11.530 -5.687 -21.452 1.00 47.50 102 THR A CA 1
ATOM 823 C C . THR A 1 102 ? 12.621 -6.676 -21.836 1.00 47.50 102 THR A C 1
ATOM 825 O O . THR A 1 102 ? 13.391 -7.106 -20.977 1.00 47.50 102 THR A O 1
ATOM 828 N N . THR A 1 103 ? 12.708 -7.021 -23.118 1.00 45.94 103 THR A N 1
ATOM 829 C CA . THR A 1 103 ? 13.762 -7.829 -23.755 1.00 45.94 103 THR A CA 1
ATOM 830 C C . THR A 1 103 ? 15.135 -7.138 -23.715 1.00 45.94 103 THR A C 1
ATOM 832 O O . THR A 1 103 ? 15.907 -7.186 -24.661 1.00 45.94 103 THR A O 1
ATOM 835 N N . GLU A 1 104 ? 15.456 -6.449 -22.627 1.00 48.00 104 GLU A N 1
ATOM 836 C CA . GLU A 1 104 ? 16.781 -5.948 -22.324 1.00 48.00 104 GLU A CA 1
ATOM 837 C C . GLU A 1 104 ? 17.255 -6.697 -21.089 1.00 48.00 104 GLU A C 1
ATOM 839 O O . GLU A 1 104 ? 16.873 -6.410 -19.953 1.00 48.00 104 GLU A O 1
ATOM 844 N N . SER A 1 105 ? 18.086 -7.705 -21.329 1.00 50.88 105 SER A N 1
ATOM 845 C CA . SER A 1 105 ? 18.804 -8.452 -20.307 1.00 50.88 105 SER A CA 1
ATOM 846 C C . SER A 1 105 ? 19.586 -7.484 -19.414 1.00 50.88 105 SER A C 1
ATOM 848 O O . SER A 1 105 ? 20.692 -7.053 -19.741 1.00 50.88 105 SER A O 1
ATOM 850 N N . ARG A 1 106 ? 18.995 -7.104 -18.277 1.00 58.69 106 ARG A N 1
ATOM 851 C CA . ARG A 1 106 ? 19.617 -6.242 -17.271 1.00 58.69 106 ARG A CA 1
ATOM 852 C C . ARG A 1 106 ? 20.722 -7.018 -16.571 1.00 58.69 106 ARG A C 1
ATOM 854 O O . ARG A 1 106 ? 20.491 -7.808 -15.658 1.00 58.69 106 ARG A O 1
ATOM 861 N N . ILE A 1 107 ? 21.955 -6.752 -16.973 1.00 64.25 107 ILE A N 1
ATOM 862 C CA . ILE A 1 107 ? 23.150 -7.343 -16.379 1.00 64.25 107 ILE A CA 1
ATOM 863 C C . ILE A 1 107 ? 23.439 -6.639 -15.040 1.00 64.25 107 ILE A C 1
ATOM 865 O O . ILE A 1 107 ? 24.247 -5.718 -14.969 1.00 64.25 107 ILE A O 1
ATOM 869 N N . ARG A 1 108 ? 22.718 -7.016 -13.973 1.00 61.00 108 ARG A N 1
ATOM 870 C CA . ARG A 1 108 ? 22.822 -6.377 -12.639 1.00 61.00 108 ARG A CA 1
ATOM 871 C C . ARG A 1 108 ? 23.115 -7.333 -11.481 1.00 61.00 108 ARG A C 1
ATOM 873 O O . ARG A 1 108 ? 23.273 -6.875 -10.356 1.00 61.00 108 ARG A O 1
ATOM 880 N N . LYS A 1 109 ? 23.183 -8.643 -11.728 1.00 67.31 109 LYS A N 1
ATOM 881 C CA . LYS A 1 109 ? 23.391 -9.659 -10.683 1.00 67.31 109 LYS A CA 1
ATOM 882 C C . LYS A 1 109 ? 24.674 -10.459 -10.914 1.00 67.31 109 LYS A C 1
ATOM 884 O O . LYS A 1 109 ? 25.081 -10.692 -12.054 1.00 67.31 109 LYS A O 1
ATOM 889 N N . GLY A 1 110 ? 25.292 -10.893 -9.815 1.00 74.31 110 GLY A N 1
ATOM 890 C CA . GLY A 1 110 ? 26.479 -11.752 -9.820 1.00 74.31 110 GLY A CA 1
ATOM 891 C C . GLY A 1 110 ? 27.668 -11.142 -10.569 1.00 74.31 110 GLY A C 1
ATOM 892 O O . GLY A 1 110 ? 27.925 -9.945 -10.487 1.00 74.31 110 GLY A O 1
ATOM 893 N N . ARG A 1 111 ? 28.390 -11.969 -11.337 1.00 73.19 111 ARG A N 1
ATOM 894 C CA . ARG A 1 111 ? 29.548 -11.541 -12.151 1.00 73.19 111 ARG A CA 1
ATOM 895 C C . ARG A 1 111 ? 29.167 -10.860 -13.470 1.00 73.19 111 ARG A C 1
ATOM 897 O O . ARG A 1 111 ? 30.056 -10.448 -14.212 1.00 73.19 111 ARG A O 1
ATOM 904 N N . GLY A 1 112 ? 27.872 -10.715 -13.758 1.00 78.62 112 GLY A N 1
ATOM 905 C CA . GLY A 1 112 ? 27.376 -10.113 -14.993 1.00 78.62 112 GLY A CA 1
ATOM 906 C C . GLY A 1 112 ? 28.002 -8.744 -15.301 1.00 78.62 112 GLY A C 1
ATOM 907 O O . GLY A 1 112 ? 28.570 -8.588 -16.383 1.00 78.62 112 GLY A O 1
ATOM 908 N N . PRO A 1 113 ? 27.958 -7.761 -14.376 1.00 82.12 113 PRO A N 1
ATOM 909 C CA . PRO A 1 113 ? 28.508 -6.428 -14.629 1.00 82.12 113 PRO A CA 1
ATOM 910 C C . PRO A 1 113 ? 29.997 -6.449 -15.002 1.00 82.12 113 PRO A C 1
ATOM 912 O O . PRO A 1 113 ? 30.430 -5.708 -15.882 1.00 82.12 113 PRO A O 1
ATOM 915 N N . LEU A 1 114 ? 30.782 -7.332 -14.373 1.00 80.19 114 LEU A N 1
ATOM 916 C CA . LEU A 1 114 ? 32.207 -7.502 -14.668 1.00 80.19 114 LEU A CA 1
ATOM 917 C C . LEU A 1 114 ? 32.424 -8.120 -16.053 1.00 80.19 114 LEU A C 1
ATOM 919 O O . LEU A 1 114 ? 33.188 -7.571 -16.844 1.00 80.19 114 LEU A O 1
ATOM 923 N N . ALA A 1 115 ? 31.719 -9.209 -16.371 1.00 86.06 115 ALA A N 1
ATOM 924 C CA . ALA A 1 115 ? 31.816 -9.868 -17.673 1.00 86.06 115 ALA A CA 1
ATOM 925 C C . ALA A 1 115 ? 31.446 -8.912 -18.819 1.00 86.06 115 ALA A C 1
ATOM 927 O O . ALA A 1 115 ? 32.168 -8.810 -19.810 1.00 86.06 115 ALA A O 1
ATOM 928 N N . PHE A 1 116 ? 30.371 -8.138 -18.656 1.00 84.12 116 PHE A N 1
ATOM 929 C CA . PHE A 1 116 ? 29.946 -7.173 -19.665 1.00 84.12 116 PHE A CA 1
ATOM 930 C C . PHE A 1 116 ? 30.909 -5.992 -19.802 1.00 84.12 116 PHE A C 1
ATOM 932 O O . PHE A 1 116 ? 31.182 -5.547 -20.915 1.00 84.12 116 PHE A O 1
ATOM 939 N N . ASN A 1 117 ? 31.491 -5.518 -18.697 1.00 86.94 117 ASN A N 1
ATOM 940 C CA . ASN A 1 117 ? 32.539 -4.500 -18.751 1.00 86.94 117 ASN A CA 1
ATOM 941 C C . ASN A 1 117 ? 33.779 -4.988 -19.513 1.00 86.94 117 ASN A C 1
ATOM 943 O O . ASN A 1 117 ? 34.349 -4.220 -20.289 1.00 86.94 117 ASN A O 1
ATOM 947 N N . VAL A 1 118 ? 34.183 -6.251 -19.337 1.00 88.75 118 VAL A N 1
ATOM 948 C CA . VAL A 1 118 ? 35.292 -6.853 -20.096 1.00 88.75 118 VAL A CA 1
ATOM 949 C C . VAL A 1 118 ? 34.940 -6.953 -21.581 1.00 88.75 118 VAL A C 1
ATOM 951 O O . VAL A 1 118 ? 35.699 -6.452 -22.410 1.00 88.75 118 VAL A O 1
ATOM 954 N N . MET A 1 119 ? 33.767 -7.490 -21.930 1.00 87.88 119 MET A N 1
ATOM 955 C CA . MET A 1 119 ? 33.311 -7.573 -23.326 1.00 87.88 119 MET A CA 1
ATOM 956 C C . MET A 1 119 ? 33.232 -6.194 -23.992 1.00 87.88 119 MET A C 1
ATOM 958 O O . MET A 1 119 ? 33.697 -6.015 -25.116 1.00 87.88 119 MET A O 1
ATOM 962 N N . ARG A 1 120 ? 32.724 -5.183 -23.278 1.00 88.25 120 ARG A N 1
ATOM 963 C CA . ARG A 1 120 ? 32.672 -3.800 -23.766 1.00 88.25 120 ARG A CA 1
ATOM 964 C C . ARG A 1 120 ? 34.067 -3.245 -24.040 1.00 88.25 120 ARG A C 1
ATOM 966 O O . ARG A 1 120 ? 34.243 -2.550 -25.037 1.00 88.25 120 ARG A O 1
ATOM 973 N N . LYS A 1 121 ? 35.049 -3.529 -23.178 1.00 89.25 121 LYS A N 1
ATOM 974 C CA . LYS A 1 121 ? 36.445 -3.117 -23.395 1.00 89.25 121 LYS A CA 1
ATOM 975 C C . LYS A 1 121 ? 37.039 -3.801 -24.627 1.00 89.25 121 LYS A C 1
ATOM 977 O O . LYS A 1 121 ? 37.611 -3.100 -25.451 1.00 89.25 121 LYS A O 1
ATOM 982 N N . ILE A 1 122 ? 36.830 -5.109 -24.791 1.00 89.31 122 ILE A N 1
ATOM 983 C CA . ILE A 1 122 ? 37.284 -5.864 -25.972 1.00 89.31 122 ILE A CA 1
ATOM 984 C C . ILE A 1 122 ? 36.685 -5.266 -27.251 1.00 89.31 122 ILE A C 1
ATOM 986 O O . ILE A 1 122 ? 37.427 -4.877 -28.147 1.00 89.31 122 ILE A O 1
ATOM 990 N N . ALA A 1 123 ? 35.362 -5.091 -27.302 1.00 89.81 123 ALA A N 1
ATOM 991 C CA . ALA A 1 123 ? 34.686 -4.500 -28.455 1.00 89.81 123 ALA A CA 1
ATOM 992 C C . ALA A 1 123 ? 35.209 -3.088 -28.771 1.00 89.81 123 ALA A C 1
ATOM 994 O O . ALA A 1 123 ? 35.464 -2.746 -29.921 1.00 89.81 123 ALA A O 1
ATOM 995 N N . MET A 1 124 ? 35.417 -2.261 -27.743 1.00 89.19 124 MET A N 1
ATOM 996 C CA . MET A 1 124 ? 35.979 -0.920 -27.905 1.00 89.19 124 MET A CA 1
ATOM 997 C C . MET A 1 124 ? 37.407 -0.922 -28.456 1.00 89.19 124 MET A C 1
ATOM 999 O O . MET A 1 124 ? 37.744 -0.017 -29.218 1.00 89.19 124 MET A O 1
ATOM 1003 N N . THR A 1 125 ? 38.235 -1.893 -28.075 1.00 89.81 125 THR A N 1
ATOM 1004 C CA . THR A 1 125 ? 39.586 -2.060 -28.622 1.00 89.81 125 THR A CA 1
ATOM 1005 C C . THR A 1 125 ? 39.527 -2.411 -30.105 1.00 89.81 125 THR A C 1
ATOM 1007 O O . THR A 1 125 ? 40.165 -1.722 -30.899 1.00 89.81 125 THR A O 1
ATOM 1010 N N . LEU A 1 126 ? 38.673 -3.368 -30.490 1.00 89.50 126 LEU A N 1
ATOM 1011 C CA . LEU A 1 126 ? 38.468 -3.742 -31.895 1.00 89.50 126 LEU A CA 1
ATOM 1012 C C . LEU A 1 126 ? 38.056 -2.533 -32.749 1.00 89.50 126 LEU A C 1
ATOM 1014 O O . LEU A 1 126 ? 38.677 -2.253 -33.769 1.00 89.50 126 LEU A O 1
ATOM 1018 N N . PHE A 1 127 ? 37.080 -1.735 -32.298 1.00 90.19 127 PHE A N 1
ATOM 1019 C CA . PHE A 1 127 ? 36.639 -0.544 -33.042 1.00 90.19 127 PHE A CA 1
ATOM 1020 C C . PHE A 1 127 ? 37.714 0.540 -33.195 1.00 90.19 127 PHE A C 1
ATOM 1022 O O . PHE A 1 127 ? 37.679 1.302 -34.162 1.00 90.19 127 PHE A O 1
ATOM 1029 N N . LYS A 1 128 ? 38.629 0.660 -32.225 1.00 87.19 128 LYS A N 1
ATOM 1030 C CA . LYS A 1 128 ? 39.728 1.636 -32.273 1.00 87.19 128 LYS A CA 1
ATOM 1031 C C . LYS A 1 128 ? 40.848 1.205 -33.218 1.00 87.19 128 LYS A C 1
ATOM 1033 O O . LYS A 1 128 ? 41.521 2.069 -33.768 1.00 87.19 128 LYS A O 1
ATOM 1038 N N . GLN A 1 129 ? 41.065 -0.099 -33.358 1.00 82.56 129 GLN A N 1
ATOM 1039 C CA . GLN A 1 129 ? 42.126 -0.670 -34.190 1.00 82.56 129 GLN A CA 1
ATOM 1040 C C . GLN A 1 129 ? 41.686 -0.910 -35.634 1.00 82.56 129 GLN A C 1
ATOM 1042 O O . GLN A 1 129 ? 42.525 -0.949 -36.526 1.00 82.56 129 GLN A O 1
ATOM 1047 N N . GLU A 1 130 ? 40.386 -1.039 -35.882 1.00 83.19 130 GLU A N 1
ATOM 1048 C CA . GLU A 1 130 ? 39.828 -1.158 -37.224 1.00 83.19 130 GLU A CA 1
ATOM 1049 C C . GLU A 1 130 ? 40.066 0.145 -38.018 1.00 83.19 130 GLU A C 1
ATOM 1051 O O . GLU A 1 130 ? 39.614 1.216 -37.611 1.00 83.19 130 GLU A O 1
ATOM 1056 N N . GLN A 1 131 ? 40.801 0.062 -39.133 1.00 81.00 131 GLN A N 1
ATOM 1057 C CA . GLN A 1 131 ? 41.161 1.205 -39.996 1.00 81.00 131 GLN A CA 1
ATOM 1058 C C . GLN A 1 131 ? 40.541 1.133 -41.403 1.00 81.00 131 GLN A C 1
ATOM 1060 O O . GLN A 1 131 ? 40.741 2.039 -42.209 1.00 81.00 131 GLN A O 1
ATOM 1065 N N . THR A 1 132 ? 39.797 0.071 -41.721 1.00 80.50 132 THR A N 1
ATOM 1066 C CA . THR A 1 132 ? 39.201 -0.151 -43.049 1.00 80.50 132 THR A CA 1
ATOM 1067 C C . THR A 1 132 ? 38.047 0.816 -43.333 1.00 80.50 132 THR A C 1
ATOM 1069 O O . THR A 1 132 ? 37.794 1.163 -44.487 1.00 80.50 132 THR A O 1
ATOM 1072 N N . LYS A 1 133 ? 37.374 1.320 -42.292 1.00 80.56 133 LYS A N 1
ATOM 1073 C CA . LYS A 1 133 ? 36.317 2.333 -42.370 1.00 80.56 133 LYS A CA 1
ATOM 1074 C C . LYS A 1 133 ? 36.710 3.595 -41.603 1.00 80.56 133 LYS A C 1
ATOM 1076 O O . LYS A 1 133 ? 36.859 3.604 -40.376 1.00 80.56 133 LYS A O 1
ATOM 1081 N N . ARG A 1 134 ? 36.781 4.719 -42.322 1.00 82.81 134 ARG A N 1
ATOM 1082 C CA . ARG A 1 134 ? 37.023 6.049 -41.745 1.00 82.81 134 ARG A CA 1
ATOM 1083 C C . ARG A 1 134 ? 35.722 6.636 -41.187 1.00 82.81 134 ARG A C 1
ATOM 1085 O O . ARG A 1 134 ? 35.079 7.471 -41.812 1.00 82.81 134 ARG A O 1
ATOM 1092 N N . ALA A 1 135 ? 35.321 6.162 -40.010 1.00 86.81 135 ALA A N 1
ATOM 1093 C CA . ALA A 1 135 ? 34.084 6.562 -39.341 1.00 86.81 135 ALA A CA 1
ATOM 1094 C C . ALA A 1 135 ? 34.285 6.771 -37.832 1.00 86.81 135 ALA A C 1
ATOM 1096 O O . ALA A 1 135 ? 35.228 6.253 -37.233 1.00 86.81 135 ALA A O 1
ATOM 1097 N N . SER A 1 136 ? 33.378 7.520 -37.199 1.00 89.69 136 SER A N 1
ATOM 1098 C CA . SER A 1 136 ? 33.395 7.704 -35.744 1.00 89.69 136 SER A CA 1
ATOM 1099 C C . SER A 1 136 ? 33.087 6.392 -35.013 1.00 89.69 136 SER A C 1
ATOM 1101 O O . SER A 1 136 ? 32.389 5.524 -35.533 1.00 89.69 136 SER A O 1
ATOM 1103 N N . ILE A 1 137 ? 33.538 6.259 -33.762 1.00 86.94 137 ILE A N 1
ATOM 1104 C CA . ILE A 1 137 ? 33.269 5.068 -32.931 1.00 86.94 137 ILE A CA 1
ATOM 1105 C C . ILE A 1 137 ? 31.762 4.788 -32.808 1.00 86.94 137 ILE A C 1
ATOM 1107 O O . ILE A 1 137 ? 31.344 3.632 -32.777 1.00 86.94 137 ILE A O 1
ATOM 1111 N N . VAL A 1 138 ? 30.935 5.834 -32.730 1.00 88.44 138 VAL A N 1
ATOM 1112 C CA . VAL A 1 138 ? 29.471 5.698 -32.656 1.00 88.44 138 VAL A CA 1
ATOM 1113 C C . VAL A 1 138 ? 28.918 5.123 -33.960 1.00 88.44 138 VAL A C 1
ATOM 1115 O O . VAL A 1 138 ? 28.110 4.198 -33.925 1.00 88.44 138 VAL A O 1
ATOM 1118 N N . ALA A 1 139 ? 29.396 5.616 -35.104 1.00 89.38 139 ALA A N 1
ATOM 1119 C CA . ALA A 1 139 ? 28.989 5.118 -36.410 1.00 89.38 139 ALA A CA 1
ATOM 1120 C C . ALA A 1 139 ? 29.440 3.664 -36.628 1.00 89.38 139 ALA A C 1
ATOM 1122 O O . ALA A 1 139 ? 28.631 2.843 -37.044 1.00 89.38 139 ALA A O 1
ATOM 1123 N N . LYS A 1 140 ? 30.677 3.312 -36.252 1.00 90.25 140 LYS A N 1
ATOM 1124 C CA . LYS A 1 140 ? 31.192 1.933 -36.325 1.00 90.25 140 LYS A CA 1
ATOM 1125 C C . LYS A 1 140 ? 30.372 0.950 -35.487 1.00 90.25 140 LYS A C 1
ATOM 1127 O O . LYS A 1 140 ? 30.037 -0.131 -35.956 1.00 90.25 140 LYS A O 1
ATOM 1132 N N . LYS A 1 141 ? 29.962 1.340 -34.274 1.00 90.69 141 LYS A N 1
ATOM 1133 C CA . LYS A 1 141 ? 29.051 0.528 -33.442 1.00 90.69 141 LYS A CA 1
ATOM 1134 C C . LYS A 1 141 ? 27.702 0.299 -34.111 1.00 90.69 141 LYS A C 1
ATOM 1136 O O . LYS A 1 141 ? 27.181 -0.809 -34.052 1.00 90.69 141 LYS A O 1
ATOM 1141 N N . LYS A 1 142 ? 27.144 1.340 -34.736 1.00 91.06 142 LYS A N 1
ATOM 1142 C CA . LYS A 1 142 ? 25.878 1.241 -35.468 1.00 91.06 142 LYS A CA 1
ATOM 1143 C C . LYS A 1 142 ? 26.010 0.316 -36.680 1.00 91.06 142 LYS A C 1
ATOM 1145 O O . LYS A 1 142 ? 25.145 -0.525 -36.868 1.00 91.06 142 LYS A O 1
ATOM 1150 N N . MET A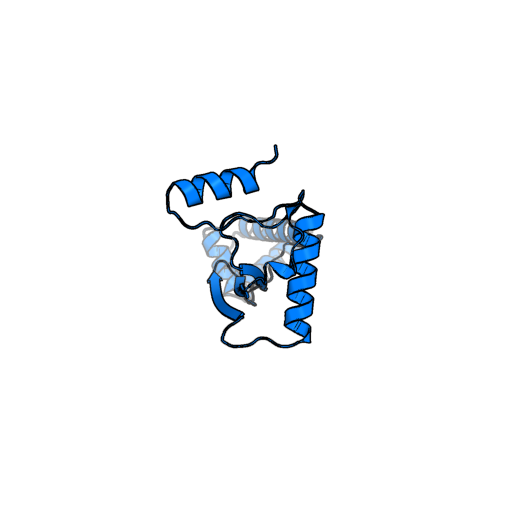 1 143 ? 27.097 0.435 -37.445 1.00 89.38 143 MET A N 1
ATOM 1151 C CA . MET A 1 143 ? 27.389 -0.453 -38.577 1.00 89.38 143 MET A CA 1
ATOM 1152 C C . MET A 1 143 ? 27.520 -1.903 -38.115 1.00 89.38 143 MET A C 1
ATOM 1154 O O . MET A 1 143 ? 26.822 -2.757 -38.630 1.00 89.38 143 MET A O 1
ATOM 1158 N N . ALA A 1 144 ? 28.305 -2.178 -37.070 1.00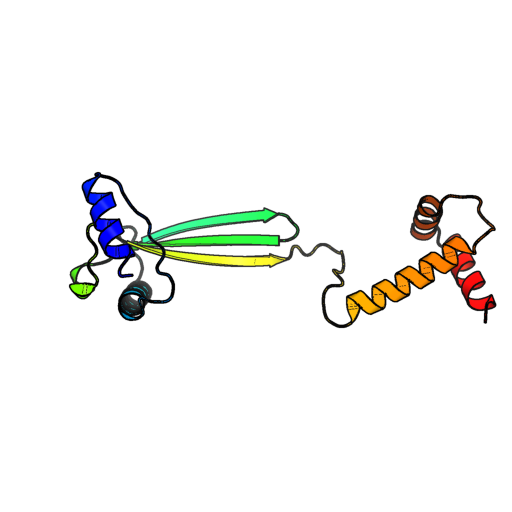 90.75 144 ALA A N 1
ATOM 1159 C CA . ALA A 1 144 ? 28.418 -3.530 -36.519 1.00 90.75 144 ALA A CA 1
ATOM 1160 C C . ALA A 1 144 ? 27.067 -4.087 -36.037 1.00 90.75 144 ALA A C 1
ATOM 1162 O O . ALA A 1 144 ? 26.813 -5.280 -36.147 1.00 90.75 144 ALA A O 1
ATOM 1163 N N . GLY A 1 145 ? 26.169 -3.240 -35.534 1.00 89.69 145 GLY A N 1
ATOM 1164 C CA . GLY A 1 145 ? 24.819 -3.668 -35.163 1.00 89.69 145 GLY A CA 1
ATOM 1165 C C . GLY A 1 145 ? 23.911 -4.039 -36.343 1.00 89.69 145 GLY A C 1
ATOM 1166 O O . GLY A 1 145 ? 22.901 -4.692 -36.110 1.00 89.69 145 GLY A O 1
ATOM 1167 N N . LEU A 1 146 ? 24.236 -3.621 -37.571 1.00 91.69 146 LEU A N 1
ATOM 1168 C CA . LEU A 1 146 ? 23.356 -3.719 -38.746 1.00 91.69 146 LEU A CA 1
ATOM 1169 C C . LEU A 1 146 ? 23.961 -4.501 -39.924 1.00 91.69 146 LEU A C 1
ATOM 1171 O O . LEU A 1 146 ? 23.222 -4.892 -40.819 1.00 91.69 146 LEU A O 1
ATOM 1175 N N . ASP A 1 147 ? 25.278 -4.696 -39.936 1.00 90.69 147 ASP A N 1
ATOM 1176 C CA . ASP A 1 147 ? 26.043 -5.291 -41.031 1.00 90.69 147 ASP A CA 1
ATOM 1177 C C . ASP A 1 147 ? 26.874 -6.470 -40.503 1.00 90.69 147 ASP A C 1
ATOM 1179 O O . ASP A 1 147 ? 27.825 -6.313 -39.725 1.00 90.69 147 ASP A O 1
ATOM 1183 N N . ASP A 1 148 ? 26.469 -7.667 -40.913 1.00 91.31 148 ASP A N 1
ATOM 1184 C CA . ASP A 1 148 ? 27.044 -8.943 -40.494 1.00 91.31 148 ASP A CA 1
ATOM 1185 C C . ASP A 1 148 ? 28.451 -9.160 -41.070 1.00 91.31 148 ASP A C 1
ATOM 1187 O O . ASP A 1 148 ? 29.323 -9.704 -40.386 1.00 91.31 148 ASP A O 1
ATOM 1191 N N . GLU A 1 149 ? 28.706 -8.670 -42.283 1.00 88.62 149 GLU A N 1
ATOM 1192 C CA . GLU A 1 149 ? 30.000 -8.770 -42.960 1.00 88.62 149 GLU A CA 1
ATOM 1193 C C . GLU A 1 149 ? 31.032 -7.858 -42.281 1.00 88.62 149 GLU A C 1
ATOM 1195 O O . GLU A 1 149 ? 32.167 -8.262 -41.988 1.00 88.62 149 GLU A O 1
ATOM 1200 N N . TYR A 1 150 ? 30.606 -6.647 -41.907 1.00 88.81 150 TYR A N 1
ATOM 1201 C CA . TYR A 1 150 ? 31.426 -5.743 -41.107 1.00 88.81 150 TYR A CA 1
ATOM 1202 C C . TYR A 1 150 ? 31.734 -6.319 -39.714 1.00 88.81 150 TYR A C 1
ATOM 1204 O O . TYR A 1 150 ? 32.862 -6.176 -39.233 1.00 88.81 150 TYR A O 1
ATOM 1212 N N . ARG A 1 151 ? 30.791 -7.031 -39.071 1.00 90.50 151 ARG A N 1
ATOM 1213 C CA . ARG A 1 151 ? 31.081 -7.752 -37.815 1.00 90.50 151 ARG A CA 1
ATOM 1214 C C . ARG A 1 151 ? 32.114 -8.858 -38.001 1.00 90.50 151 ARG A C 1
ATOM 1216 O O . ARG A 1 151 ? 33.004 -8.959 -37.156 1.00 90.50 151 ARG A O 1
ATOM 1223 N N . SER A 1 152 ? 32.010 -9.665 -39.061 1.00 89.00 152 SER A N 1
ATOM 1224 C CA . SER A 1 152 ? 32.982 -10.739 -39.328 1.00 89.00 152 SER A CA 1
ATOM 1225 C C . SER A 1 152 ? 34.384 -10.162 -39.493 1.00 89.00 152 SER A C 1
ATOM 1227 O O . SER A 1 152 ? 35.307 -10.552 -38.781 1.00 89.00 152 SER A O 1
ATOM 1229 N N . THR A 1 153 ? 34.510 -9.114 -40.311 1.00 86.12 153 THR A N 1
ATOM 1230 C CA . THR A 1 153 ? 35.778 -8.407 -40.548 1.00 86.12 153 THR A CA 1
ATOM 1231 C C . THR A 1 153 ? 36.392 -7.876 -39.248 1.00 86.12 153 THR A C 1
ATOM 1233 O O . THR A 1 153 ? 37.592 -8.021 -38.997 1.00 86.12 153 THR A O 1
ATOM 1236 N N . LEU A 1 154 ? 35.564 -7.277 -38.385 1.00 87.31 154 LEU A N 1
ATOM 1237 C CA . LEU A 1 154 ? 35.994 -6.743 -37.095 1.00 87.31 154 LEU A CA 1
ATOM 1238 C C . LEU A 1 154 ? 36.521 -7.850 -36.168 1.00 87.31 154 LEU A C 1
ATOM 1240 O O . LEU A 1 154 ? 37.554 -7.672 -35.523 1.00 87.31 154 LEU A O 1
ATOM 1244 N N . LEU A 1 155 ? 35.841 -8.996 -36.108 1.00 87.12 155 LEU A N 1
ATOM 1245 C CA . LEU A 1 155 ? 36.237 -10.126 -35.265 1.00 87.12 155 LEU A CA 1
ATOM 1246 C C . LEU A 1 155 ? 37.483 -10.844 -35.797 1.00 87.12 155 LEU A C 1
ATOM 1248 O O . LEU A 1 155 ? 38.379 -11.165 -35.017 1.00 87.12 155 LEU A O 1
ATOM 1252 N N . GLU A 1 156 ? 37.589 -11.030 -37.110 1.00 84.56 156 GLU A N 1
ATOM 1253 C CA . GLU A 1 156 ? 38.757 -11.633 -37.759 1.00 84.56 156 GLU A CA 1
ATOM 1254 C C . GLU A 1 156 ? 40.020 -10.791 -37.562 1.00 84.56 156 GLU A C 1
ATOM 1256 O O . GLU A 1 156 ? 41.086 -11.333 -37.257 1.00 84.56 156 GLU A O 1
ATOM 1261 N N . SER A 1 157 ? 39.898 -9.460 -37.651 1.00 75.75 157 SER A N 1
ATOM 1262 C CA . SER A 1 157 ? 40.994 -8.544 -37.310 1.00 75.75 157 SER A CA 1
ATOM 1263 C C . SER A 1 157 ? 41.432 -8.689 -35.845 1.00 75.75 157 SER A C 1
ATOM 1265 O O . SER A 1 157 ? 42.613 -8.573 -35.536 1.00 75.75 157 SER A O 1
ATOM 1267 N N . GLY A 1 158 ? 40.489 -9.029 -34.960 1.00 70.94 158 GLY A N 1
ATOM 1268 C CA . GLY A 1 158 ? 40.703 -9.332 -33.547 1.00 70.94 158 GLY A CA 1
ATOM 1269 C C . GLY A 1 158 ? 41.526 -10.590 -33.287 1.00 70.94 158 GLY A C 1
ATOM 1270 O O . GLY A 1 158 ? 42.357 -10.620 -32.381 1.00 70.94 158 GLY A O 1
ATOM 1271 N N . ILE A 1 159 ? 41.273 -11.635 -34.075 1.00 68.25 159 ILE A N 1
ATOM 1272 C CA . ILE A 1 159 ? 41.872 -12.966 -33.916 1.00 68.25 159 ILE A CA 1
ATOM 1273 C C . ILE A 1 159 ? 43.295 -13.005 -34.482 1.00 68.25 159 ILE A C 1
ATOM 1275 O O . ILE A 1 159 ? 44.167 -13.608 -33.864 1.00 68.25 159 ILE A O 1
ATOM 1279 N N . LYS A 1 160 ? 43.555 -12.304 -35.595 1.00 60.03 160 LYS A N 1
ATOM 1280 C CA . LYS A 1 160 ? 44.894 -12.196 -36.212 1.00 60.03 160 LYS A CA 1
ATOM 1281 C C . LYS A 1 160 ? 45.924 -11.421 -35.370 1.00 60.03 160 LYS A C 1
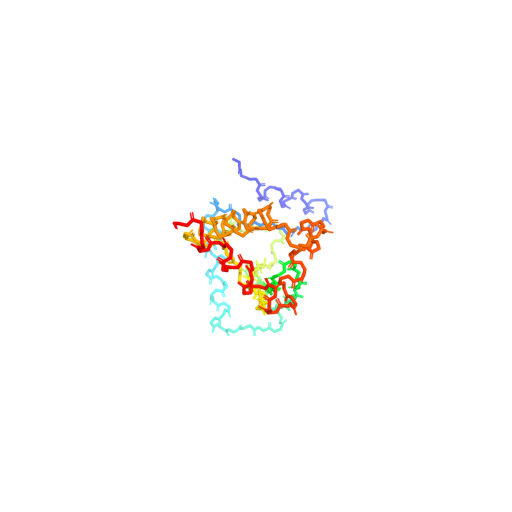ATOM 1283 O O . LYS A 1 160 ? 47.068 -11.295 -35.786 1.00 60.03 160 LYS A O 1
ATOM 1288 N N . MET A 1 161 ? 45.526 -10.882 -34.215 1.00 56.00 161 MET A N 1
ATOM 1289 C CA . MET A 1 161 ? 46.406 -10.184 -33.267 1.00 56.00 161 MET A CA 1
ATOM 1290 C C . MET A 1 161 ? 47.046 -11.100 -32.209 1.00 56.00 161 MET A C 1
ATOM 1292 O O . MET A 1 161 ? 47.731 -10.591 -31.321 1.00 56.00 161 MET A O 1
ATOM 1296 N N . ARG A 1 162 ? 46.791 -12.413 -32.251 1.00 49.97 162 ARG A N 1
ATOM 1297 C CA . ARG A 1 162 ? 47.475 -13.404 -31.409 1.00 49.97 162 ARG A CA 1
ATOM 1298 C C . ARG A 1 162 ? 48.619 -14.077 -32.143 1.00 49.97 162 ARG A C 1
ATOM 1300 O O . ARG A 1 162 ? 48.451 -14.335 -33.352 1.00 49.97 162 ARG A O 1
#

Foldseek 3Di:
DPPDLVVLVVCVVVVHDDDDDDDDDCVQLVVLQVVVVVVCVVVDDDPVFKDKDWDWDDDPQKIKIKIKMKGFDDPVSDDPVNPRVPRTIDIDIDIDMDGRPDPPPPQDDDCSVVVVVVVVVLLQVLLVPDPPDPDDSVVLVVCCVPPVVSVVVSVVVSVVVD

Radius of gyration: 30.07 Å; chains: 1; bounding box: 68×36×70 Å

InterPro domains:
  IPR047647 ISAs1 transposase [NF033564] (1-103)
  IPR051698 Transposase 11-like [PTHR30298] (1-103)

pLDDT: mean 83.52, std 11.62, range [42.62, 95.56]

Organism: NCBI:txid314608

Secondary structure (DSSP, 8-state):
--HHHHHHHHHHHTT--------SS-HHHHHHHHHHHHHHHHH---TTTEEEEEEEEEETTEEEEEEEEEEEPPTTTS-TTT--TT--EEEEEEEEEEEP--SS----STTHHHHHHHHHHHHHHHHHH--SS---HHHHHHHHHH-HHHHHHHHHHHHTT-

Sequence (162 aa):
MGCQKEIAKLIVKQKADYILALKGHHSGLQGELEAWWHKCQREGFTADNFDEHTTIDSGHGRIETRRCQQVLVNKSWLNNKYQWVGLKSIIKVTSDVHEKTTTESRIRKGRGPLAFNVMRKIAMTLFKQEQTKRASIVAKKKMAGLDDEYRSTLLESGIKMR